Protein AF-A0A1J1JHD8-F1 (afdb_monomer_lite)

pLDDT: mean 86.41, std 10.07, range [55.28, 97.44]

Foldseek 3Di:
DVQLVCLLVVNCPVPDADPDPVRVVVSVVSSVVSVVVVVVVVVVVVVVVVVVVVVVVVVVCVVPFDADPPPRDGPPDDCPPVVVVPD

Secondary structure (DSSP, 8-state):
-HHHHHHHTT----SS---SHHHHHHHHHHHHHHHHHHHHHHHHHHHHHHHHHHHHHHHHHHHS--B-TTT--BSSS-GGGSGGG--

InterPro domains:
  IPR013099 Potassium channel domain [PF07885] (1-47)
  IPR028325 Voltage-gated potassium channel [PTHR11537] (1-61)

Sequence (87 aa):
MWWAVITLTTVGYGDVYPITPLGRLLGGILALLGIGLIALPAGIIASGFTEVIARNKQANQTLYPKICPHCGKNIDQPLENSTDLDN

Organism: Planktothrix agardhii (NCBI:txid1160)

Structure (mmCIF, N/CA/C/O backbone):
data_AF-A0A1J1JHD8-F1
#
_entry.id   AF-A0A1J1JHD8-F1
#
loop_
_atom_site.group_PDB
_atom_site.id
_atom_site.type_symbol
_atom_site.label_atom_id
_atom_site.label_alt_id
_atom_site.label_comp_id
_atom_site.label_asym_id
_atom_site.label_entity_id
_atom_site.label_seq_id
_atom_site.pdbx_PDB_ins_code
_atom_site.Cartn_x
_atom_site.Cartn_y
_atom_site.Cartn_z
_atom_site.occupancy
_atom_site.B_iso_or_equiv
_atom_site.auth_seq_id
_atom_site.auth_comp_id
_atom_site.auth_asym_id
_atom_site.auth_atom_id
_atom_site.pdbx_PDB_model_num
ATOM 1 N N . MET A 1 1 ? 17.926 2.522 -10.630 1.00 73.19 1 MET A N 1
ATOM 2 C CA . MET A 1 1 ? 17.146 2.236 -9.402 1.00 73.19 1 MET A CA 1
ATOM 3 C C . MET A 1 1 ? 16.177 3.358 -9.032 1.00 73.19 1 MET A C 1
ATOM 5 O O . MET A 1 1 ? 15.055 3.029 -8.684 1.00 73.19 1 MET A O 1
ATOM 9 N N . TRP A 1 2 ? 16.546 4.640 -9.175 1.00 88.00 2 TRP A N 1
ATOM 10 C CA . TRP A 1 2 ? 15.687 5.805 -8.876 1.00 88.00 2 TRP A CA 1
ATOM 11 C C . TRP A 1 2 ? 14.242 5.720 -9.403 1.00 88.00 2 TRP A C 1
ATOM 13 O O . TRP A 1 2 ? 13.316 5.790 -8.601 1.00 88.00 2 TRP A O 1
ATOM 23 N N . TRP A 1 3 ? 14.050 5.471 -10.708 1.00 88.75 3 TRP A N 1
ATOM 24 C CA . TRP A 1 3 ? 12.717 5.346 -11.321 1.00 88.75 3 TRP A CA 1
ATOM 25 C C . TRP A 1 3 ? 11.786 4.376 -10.572 1.00 88.75 3 TRP A C 1
ATOM 27 O O . TRP A 1 3 ? 10.638 4.700 -10.291 1.00 88.75 3 TRP A O 1
ATOM 37 N N . ALA A 1 4 ? 12.290 3.199 -10.192 1.00 87.19 4 ALA A N 1
ATOM 38 C CA . ALA A 1 4 ? 11.474 2.196 -9.515 1.00 87.19 4 ALA A CA 1
ATOM 39 C C . ALA A 1 4 ? 11.003 2.678 -8.133 1.00 87.19 4 ALA A C 1
ATOM 41 O O . ALA A 1 4 ? 9.870 2.410 -7.746 1.00 87.19 4 ALA A O 1
ATOM 42 N N . VAL A 1 5 ? 11.849 3.424 -7.412 1.00 89.56 5 VAL A N 1
ATOM 43 C CA . VAL A 1 5 ? 11.520 3.966 -6.086 1.00 89.56 5 VAL A CA 1
ATOM 44 C C . VAL A 1 5 ? 10.429 5.027 -6.195 1.00 89.56 5 VAL A C 1
ATOM 46 O O . VAL A 1 5 ? 9.431 4.923 -5.492 1.00 89.56 5 VAL A O 1
ATOM 49 N N . ILE A 1 6 ? 10.572 6.000 -7.101 1.00 91.62 6 ILE A N 1
ATOM 50 C CA . ILE A 1 6 ? 9.585 7.083 -7.273 1.00 91.62 6 ILE A CA 1
ATOM 51 C C . ILE A 1 6 ? 8.240 6.584 -7.806 1.00 91.62 6 ILE A C 1
ATOM 53 O O . ILE A 1 6 ? 7.206 7.184 -7.522 1.00 91.62 6 ILE A O 1
ATOM 57 N N . THR A 1 7 ? 8.235 5.502 -8.589 1.00 88.56 7 THR A N 1
ATOM 58 C CA . THR A 1 7 ? 7.000 4.856 -9.043 1.00 88.56 7 THR A CA 1
ATOM 59 C C . THR A 1 7 ? 6.346 4.087 -7.900 1.00 88.56 7 THR A C 1
ATOM 61 O O . THR A 1 7 ? 5.139 4.214 -7.709 1.00 88.56 7 THR A O 1
ATOM 64 N N . LEU A 1 8 ? 7.125 3.349 -7.101 1.00 88.12 8 LEU A N 1
ATOM 65 C CA . LEU A 1 8 ? 6.611 2.597 -5.954 1.00 88.12 8 LEU A CA 1
ATOM 66 C C . LEU A 1 8 ? 6.023 3.515 -4.874 1.00 88.12 8 LEU A C 1
ATOM 68 O O . LEU A 1 8 ? 4.995 3.194 -4.287 1.00 88.12 8 LEU A O 1
ATOM 72 N N . THR A 1 9 ? 6.642 4.672 -4.637 1.00 89.38 9 THR A N 1
ATOM 73 C CA . THR A 1 9 ? 6.143 5.689 -3.701 1.00 89.38 9 THR A CA 1
ATOM 74 C C . THR A 1 9 ? 5.068 6.595 -4.302 1.00 89.38 9 THR A C 1
ATOM 76 O O . THR A 1 9 ? 4.652 7.551 -3.653 1.00 89.38 9 THR A O 1
ATOM 79 N N . THR A 1 10 ? 4.592 6.312 -5.519 1.00 88.31 10 THR A N 1
ATOM 80 C CA . THR A 1 10 ? 3.541 7.065 -6.231 1.00 88.31 10 THR A CA 1
ATOM 81 C C . THR A 1 10 ? 3.881 8.527 -6.566 1.00 88.31 10 THR A C 1
ATOM 83 O O . THR A 1 10 ? 2.993 9.296 -6.918 1.00 88.31 10 THR A O 1
ATOM 86 N N . VAL A 1 11 ? 5.160 8.919 -6.518 1.00 92.06 11 VAL A N 1
ATOM 87 C CA . VAL A 1 11 ? 5.618 10.280 -6.863 1.00 92.06 11 VAL A CA 1
ATOM 88 C C . VAL A 1 11 ? 5.614 10.510 -8.377 1.00 92.06 11 VAL A C 1
ATOM 90 O O . VAL A 1 11 ? 5.062 11.496 -8.848 1.00 92.06 11 VAL A O 1
ATOM 93 N N . GLY A 1 12 ? 6.224 9.598 -9.143 1.00 88.44 12 GLY A N 1
ATOM 94 C CA . GLY A 1 12 ? 6.098 9.559 -10.606 1.00 88.44 12 GLY A CA 1
ATOM 95 C C . GLY A 1 12 ? 6.573 10.800 -11.381 1.00 88.44 12 GLY A C 1
ATOM 96 O O . GLY A 1 12 ? 5.826 11.313 -12.204 1.00 88.44 12 GLY A O 1
ATOM 97 N N . TYR A 1 13 ? 7.821 11.243 -11.199 1.00 89.44 13 TYR A N 1
ATOM 98 C CA . TYR A 1 13 ? 8.380 12.385 -11.949 1.00 89.44 13 TYR A CA 1
ATOM 99 C C . TYR A 1 13 ? 8.411 12.203 -13.477 1.00 89.44 13 TYR A C 1
ATOM 101 O O . TYR A 1 13 ? 8.348 13.185 -14.210 1.00 89.44 13 TYR A O 1
ATOM 109 N N . GLY A 1 14 ? 8.509 10.960 -13.964 1.00 87.88 14 GLY A N 1
ATOM 110 C CA . GLY A 1 14 ? 8.484 10.651 -15.400 1.00 87.88 14 GLY A CA 1
ATOM 111 C C . GLY A 1 14 ? 9.777 10.980 -16.157 1.00 87.88 14 GLY A C 1
ATOM 112 O O . GLY A 1 14 ? 9.786 10.945 -17.385 1.00 87.88 14 GLY A O 1
ATOM 113 N N . ASP A 1 15 ? 10.866 11.266 -15.444 1.00 90.44 15 ASP A N 1
ATOM 114 C CA . ASP A 1 15 ? 12.196 11.580 -15.980 1.00 90.44 15 ASP A CA 1
ATOM 115 C C . ASP A 1 15 ? 12.859 10.386 -16.683 1.00 90.44 15 ASP A C 1
ATOM 117 O O . ASP A 1 15 ? 13.514 10.528 -17.714 1.00 90.44 15 ASP A O 1
ATOM 121 N N . VAL A 1 16 ? 12.659 9.189 -16.142 1.00 88.88 16 VAL A N 1
ATOM 122 C CA . VAL A 1 16 ? 13.145 7.924 -16.698 1.00 88.88 16 VAL A CA 1
ATOM 123 C C . VAL A 1 16 ? 11.984 6.940 -16.673 1.00 88.88 16 VAL A C 1
ATOM 125 O O . VAL A 1 16 ? 11.185 6.978 -15.750 1.00 88.88 16 VAL A O 1
ATOM 128 N N . TYR A 1 17 ? 11.854 6.068 -17.673 1.00 89.31 17 TYR A N 1
ATOM 129 C CA . TYR A 1 17 ? 10.817 5.031 -17.710 1.00 89.31 17 TYR A CA 1
ATOM 130 C C . TYR A 1 17 ? 11.209 3.891 -18.663 1.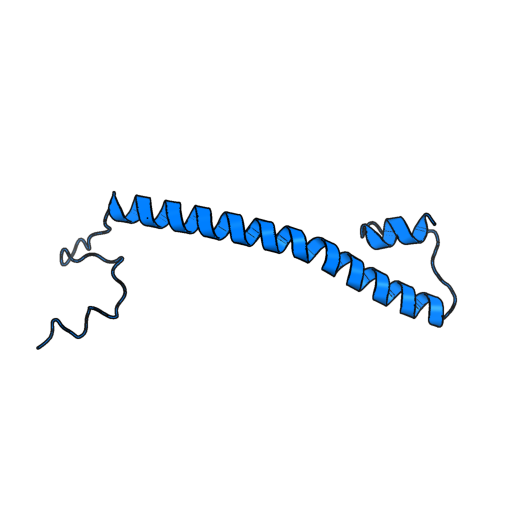00 89.31 17 TYR A C 1
ATOM 132 O O . TYR A 1 17 ? 12.019 4.091 -19.574 1.00 89.31 17 TYR A O 1
ATOM 140 N N . PRO A 1 18 ? 10.660 2.674 -18.487 1.00 89.25 18 PRO A N 1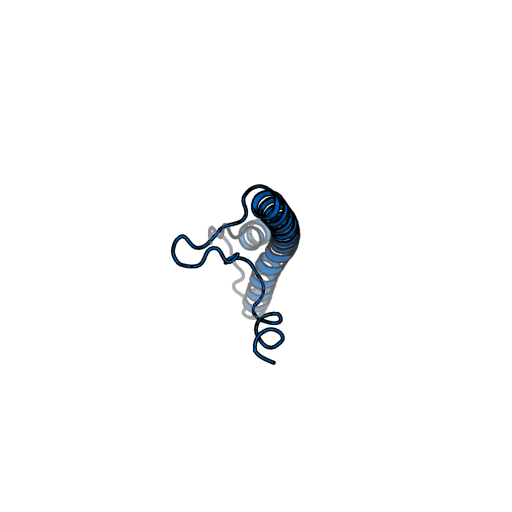
ATOM 141 C CA . PRO A 1 18 ? 10.938 1.561 -19.383 1.00 89.25 18 PRO A CA 1
ATOM 142 C C . PRO A 1 18 ? 10.360 1.820 -20.781 1.00 89.25 18 PRO A C 1
ATOM 144 O O . PRO A 1 18 ? 9.159 2.029 -20.967 1.00 89.25 18 PRO A O 1
ATOM 147 N N . ILE A 1 19 ? 11.223 1.757 -21.794 1.00 92.69 19 ILE A N 1
ATOM 148 C CA . ILE A 1 19 ? 10.825 1.903 -23.202 1.00 92.69 19 ILE A CA 1
ATOM 149 C C . ILE A 1 19 ? 10.359 0.583 -23.831 1.00 92.69 19 ILE A C 1
ATOM 151 O O . ILE A 1 19 ? 9.633 0.603 -24.821 1.00 92.69 19 ILE A O 1
ATOM 155 N N . THR A 1 20 ? 10.736 -0.562 -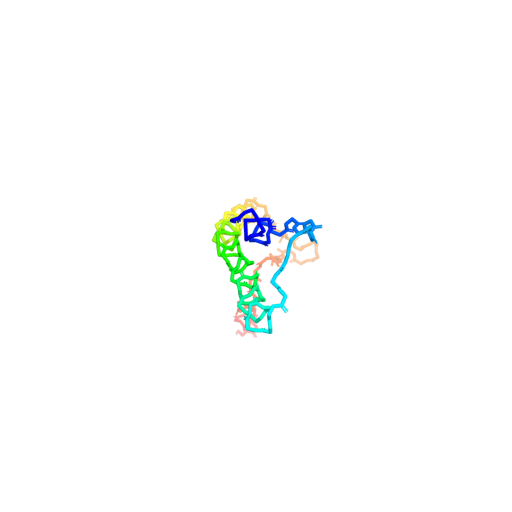23.255 1.00 95.69 20 THR A N 1
ATOM 156 C CA . THR A 1 20 ? 10.390 -1.883 -23.791 1.00 95.69 20 THR A CA 1
ATOM 157 C C . THR A 1 20 ? 8.958 -2.284 -23.413 1.00 95.69 20 THR A C 1
ATOM 159 O O . THR A 1 20 ? 8.531 -2.018 -22.286 1.00 95.69 20 THR A O 1
ATOM 162 N N . PRO A 1 21 ? 8.208 -2.977 -24.294 1.00 92.31 21 PRO A N 1
ATOM 163 C CA . PRO A 1 21 ? 6.842 -3.421 -23.995 1.00 92.31 21 PRO A CA 1
ATOM 164 C C . PRO A 1 21 ? 6.752 -4.284 -22.730 1.00 92.31 21 PRO A C 1
ATOM 166 O O . PRO A 1 21 ? 5.886 -4.070 -21.885 1.00 92.31 21 PRO A O 1
ATOM 169 N N . LEU A 1 22 ? 7.703 -5.206 -22.556 1.00 94.06 22 LEU A N 1
ATOM 170 C CA . LEU A 1 22 ? 7.775 -6.061 -21.372 1.00 94.06 22 LEU A CA 1
ATOM 171 C C . LEU A 1 22 ? 8.093 -5.258 -20.101 1.00 94.06 22 LEU A C 1
ATOM 173 O O . LEU A 1 22 ? 7.494 -5.493 -19.054 1.00 94.06 22 LEU A O 1
ATOM 177 N N . GLY A 1 23 ? 8.990 -4.271 -20.194 1.00 91.69 23 GLY A N 1
ATOM 178 C CA . GLY A 1 23 ? 9.315 -3.390 -19.073 1.00 91.69 23 GLY A CA 1
ATOM 179 C C . GLY A 1 23 ? 8.130 -2.521 -18.647 1.00 91.69 23 GLY A C 1
ATOM 180 O O . GLY A 1 23 ? 7.927 -2.309 -17.454 1.00 91.69 23 GLY A O 1
ATOM 181 N N . ARG A 1 24 ? 7.305 -2.072 -19.600 1.00 91.00 24 ARG A N 1
ATOM 182 C CA . ARG A 1 24 ? 6.063 -1.339 -19.310 1.00 91.00 24 ARG A CA 1
ATOM 183 C C . ARG A 1 24 ? 5.033 -2.212 -18.595 1.00 91.00 24 ARG A C 1
ATOM 185 O O . ARG A 1 24 ? 4.428 -1.745 -17.636 1.00 91.00 24 ARG A O 1
ATOM 192 N N . LEU A 1 25 ? 4.877 -3.474 -19.008 1.00 95.19 25 LEU A N 1
ATOM 193 C CA . LEU A 1 25 ? 3.982 -4.423 -18.337 1.00 95.19 25 LEU A CA 1
ATOM 194 C C . LEU A 1 25 ? 4.414 -4.666 -16.884 1.00 95.19 25 LEU A C 1
ATOM 196 O O . LEU A 1 25 ? 3.607 -4.527 -15.967 1.00 95.19 25 LEU A O 1
ATOM 200 N N . LEU A 1 26 ? 5.696 -4.972 -16.667 1.00 92.06 26 LEU A N 1
ATOM 201 C CA . LEU A 1 26 ? 6.243 -5.185 -15.324 1.00 92.06 26 LEU A CA 1
ATOM 202 C C . LEU A 1 26 ? 6.147 -3.922 -14.461 1.00 92.06 26 LEU A C 1
ATOM 204 O O . LEU A 1 26 ? 5.792 -4.012 -13.290 1.00 92.06 26 LEU A O 1
ATOM 208 N N . GLY A 1 27 ? 6.400 -2.745 -15.041 1.00 90.12 27 GLY A N 1
ATOM 209 C CA . GLY A 1 27 ? 6.223 -1.463 -14.359 1.00 90.12 27 GLY A CA 1
ATOM 210 C C . GLY A 1 27 ? 4.780 -1.222 -13.915 1.00 90.12 27 GLY A C 1
ATOM 211 O O . GLY A 1 27 ? 4.555 -0.797 -12.785 1.00 90.12 27 GLY A O 1
ATOM 212 N N . GLY A 1 28 ? 3.803 -1.557 -14.763 1.00 90.75 28 GLY A N 1
ATOM 213 C CA . GLY A 1 28 ? 2.382 -1.482 -14.413 1.00 90.75 28 GLY A CA 1
ATOM 214 C C . GLY A 1 28 ? 2.004 -2.425 -13.269 1.00 90.75 28 GLY A C 1
ATOM 215 O O . GLY A 1 28 ? 1.341 -2.007 -12.322 1.00 90.75 28 GLY A O 1
ATOM 216 N N . ILE A 1 29 ? 2.479 -3.674 -13.307 1.00 93.38 29 ILE A N 1
ATOM 217 C CA . ILE A 1 29 ? 2.245 -4.649 -12.228 1.00 93.38 29 ILE A CA 1
ATOM 218 C C . ILE A 1 29 ? 2.869 -4.161 -10.914 1.00 93.38 29 ILE A C 1
ATOM 220 O O . ILE A 1 29 ? 2.209 -4.185 -9.877 1.00 93.38 29 ILE A O 1
ATOM 224 N N . LEU A 1 30 ? 4.111 -3.671 -10.948 1.00 90.38 30 LEU A N 1
ATOM 225 C CA . LEU A 1 30 ? 4.792 -3.133 -9.766 1.00 90.38 30 LEU A CA 1
ATOM 226 C C . LEU A 1 30 ? 4.062 -1.922 -9.171 1.00 90.38 30 LEU A C 1
ATOM 228 O O . LEU A 1 30 ? 3.967 -1.820 -7.950 1.00 90.38 30 LEU A O 1
ATOM 232 N N . ALA A 1 31 ? 3.513 -1.038 -10.007 1.00 90.12 31 ALA A N 1
ATOM 233 C CA . ALA A 1 31 ? 2.723 0.100 -9.542 1.00 90.12 31 ALA A CA 1
ATOM 234 C C . ALA A 1 31 ? 1.452 -0.350 -8.797 1.00 90.12 31 ALA A C 1
ATOM 236 O O . ALA A 1 31 ? 1.164 0.152 -7.711 1.00 90.12 31 ALA A O 1
ATOM 237 N N . LEU A 1 32 ? 0.729 -1.342 -9.330 1.00 91.81 32 LEU A N 1
ATOM 238 C CA . LEU A 1 32 ? -0.455 -1.909 -8.670 1.00 91.81 32 LEU A CA 1
ATOM 239 C C . LEU A 1 32 ? -0.102 -2.591 -7.342 1.00 91.81 32 LEU A C 1
ATOM 241 O O . LEU A 1 32 ? -0.795 -2.399 -6.341 1.00 91.81 32 LEU A O 1
ATOM 245 N N . LEU A 1 33 ? 0.998 -3.348 -7.311 1.00 92.12 33 LEU A N 1
ATOM 246 C CA . LEU A 1 33 ? 1.491 -3.979 -6.086 1.00 92.12 33 LEU A CA 1
ATOM 247 C C . LEU A 1 33 ? 1.887 -2.942 -5.028 1.00 92.12 33 LEU A C 1
ATOM 249 O O . LEU A 1 33 ? 1.583 -3.139 -3.855 1.00 92.12 33 LEU A O 1
ATOM 253 N N . GLY A 1 34 ? 2.505 -1.827 -5.428 1.00 89.81 34 GLY A N 1
ATOM 254 C CA . GLY A 1 34 ? 2.854 -0.729 -4.522 1.00 89.81 34 GLY A CA 1
ATOM 255 C C . GLY A 1 34 ? 1.646 -0.162 -3.778 1.00 89.81 34 GLY A C 1
ATOM 256 O O . GLY A 1 34 ? 1.680 -0.012 -2.557 1.00 89.81 34 GLY A O 1
ATOM 257 N N . ILE A 1 35 ? 0.542 0.068 -4.491 1.00 91.62 35 ILE A N 1
ATOM 258 C CA . ILE A 1 35 ? -0.715 0.535 -3.888 1.00 91.62 35 ILE A CA 1
ATOM 259 C C . ILE A 1 35 ? -1.275 -0.524 -2.928 1.00 91.62 35 ILE A C 1
ATOM 261 O O . ILE A 1 35 ? -1.672 -0.197 -1.808 1.00 91.62 35 ILE A O 1
ATOM 265 N N . GLY A 1 36 ? -1.255 -1.799 -3.331 1.00 92.06 36 GLY A N 1
ATOM 266 C CA . GLY A 1 36 ? -1.685 -2.911 -2.479 1.00 92.06 36 GLY A CA 1
ATOM 267 C C . GLY A 1 36 ? -0.885 -3.014 -1.176 1.00 92.06 36 GLY A C 1
ATOM 268 O O . GLY A 1 36 ? -1.465 -3.227 -0.111 1.00 92.06 36 GLY A O 1
ATOM 269 N N . LEU A 1 37 ? 0.431 -2.788 -1.233 1.00 92.00 37 LEU A N 1
ATOM 270 C CA . LEU A 1 37 ? 1.308 -2.815 -0.060 1.00 92.00 37 LEU A CA 1
ATOM 271 C C . LEU A 1 37 ? 0.980 -1.720 0.959 1.00 92.00 37 LEU A C 1
ATOM 273 O O . LEU A 1 37 ? 1.092 -1.974 2.154 1.00 92.00 37 LEU A O 1
ATOM 277 N N . ILE A 1 38 ? 0.564 -0.530 0.517 1.00 92.38 38 ILE A N 1
ATOM 278 C CA . ILE A 1 38 ? 0.169 0.570 1.414 1.00 92.38 38 ILE A CA 1
ATOM 279 C C . ILE A 1 38 ? -1.268 0.375 1.929 1.00 92.38 38 ILE A C 1
ATOM 281 O O . ILE A 1 38 ? -1.579 0.741 3.064 1.00 92.38 38 ILE A O 1
ATOM 285 N N . ALA A 1 39 ? -2.141 -0.257 1.139 1.00 94.00 39 ALA A N 1
ATOM 286 C CA . ALA A 1 39 ? -3.529 -0.515 1.518 1.00 94.00 39 ALA A CA 1
ATOM 287 C C . ALA A 1 39 ? -3.660 -1.465 2.723 1.00 94.00 39 ALA A C 1
ATOM 289 O O . ALA A 1 39 ? -4.517 -1.250 3.579 1.00 94.00 39 ALA A O 1
ATOM 290 N N . LEU A 1 40 ? -2.801 -2.486 2.826 1.00 95.25 40 LEU A N 1
ATOM 291 C CA . LEU A 1 40 ? -2.834 -3.456 3.929 1.00 95.25 40 LEU A CA 1
ATOM 292 C C . LEU A 1 40 ? -2.613 -2.825 5.321 1.00 95.25 40 LEU A C 1
ATOM 294 O O . LEU A 1 40 ? -3.493 -2.973 6.172 1.00 95.25 40 LEU A O 1
ATOM 298 N N . PRO A 1 41 ? -1.506 -2.104 5.597 1.00 94.00 41 PRO A N 1
ATOM 299 C CA . PRO A 1 41 ? -1.299 -1.471 6.896 1.00 94.00 41 PRO A CA 1
ATOM 300 C C . PRO A 1 41 ? -2.346 -0.390 7.180 1.00 94.00 41 PRO A C 1
ATOM 302 O O . PRO A 1 41 ? -2.819 -0.297 8.312 1.00 94.00 41 PRO A O 1
ATOM 305 N N . ALA A 1 42 ? -2.771 0.377 6.168 1.00 96.19 42 ALA A N 1
ATOM 306 C CA . ALA A 1 42 ? -3.854 1.348 6.320 1.00 96.19 42 ALA A CA 1
ATOM 307 C C . ALA A 1 42 ? -5.171 0.675 6.755 1.00 96.19 42 ALA A C 1
ATOM 309 O O . ALA A 1 42 ? -5.831 1.157 7.675 1.00 96.19 42 ALA A O 1
ATOM 310 N N . GLY A 1 43 ? -5.519 -0.466 6.152 1.00 96.06 43 GLY A N 1
ATOM 311 C CA . GLY A 1 43 ? -6.700 -1.257 6.508 1.00 96.06 43 GLY A CA 1
ATOM 312 C C . GLY A 1 43 ? -6.636 -1.825 7.927 1.00 96.06 43 GLY A C 1
ATOM 313 O O . GLY A 1 43 ? -7.609 -1.719 8.676 1.00 96.06 43 GLY A O 1
ATOM 314 N N . ILE A 1 44 ? -5.479 -2.361 8.332 1.00 96.62 44 ILE A N 1
ATOM 315 C CA . ILE A 1 44 ? -5.262 -2.861 9.700 1.00 96.62 44 ILE A CA 1
ATOM 316 C C . ILE A 1 44 ? -5.477 -1.730 10.712 1.00 96.62 44 ILE A C 1
ATOM 318 O O . ILE A 1 44 ? -6.253 -1.885 11.655 1.00 96.62 44 ILE A O 1
ATOM 322 N N . ILE A 1 45 ? -4.864 -0.566 10.487 1.00 97.44 45 ILE A N 1
ATOM 323 C CA . ILE A 1 45 ? -5.015 0.596 11.371 1.00 97.44 45 ILE A CA 1
ATOM 324 C C . ILE A 1 45 ? -6.482 1.052 11.425 1.00 97.44 45 ILE A C 1
ATOM 326 O O . ILE A 1 45 ? -7.026 1.242 12.514 1.00 97.44 45 ILE A O 1
ATOM 330 N N . ALA A 1 46 ? -7.151 1.165 10.275 1.00 96.75 46 ALA A N 1
ATOM 331 C CA . ALA A 1 46 ? -8.555 1.569 10.201 1.00 96.75 46 ALA A CA 1
ATOM 332 C C . ALA A 1 46 ? -9.490 0.617 10.971 1.00 96.75 46 ALA A C 1
ATOM 334 O O . ALA A 1 46 ? -10.391 1.080 11.677 1.00 96.75 46 ALA A O 1
ATOM 335 N N . SER A 1 47 ? -9.260 -0.700 10.892 1.00 95.00 47 SER A N 1
ATOM 336 C CA . SER A 1 47 ? -10.043 -1.682 11.657 1.00 95.00 47 SER A CA 1
ATOM 337 C C . SER A 1 47 ? -9.861 -1.522 13.171 1.00 95.00 47 SER A C 1
ATOM 339 O O . SER A 1 47 ? -10.847 -1.525 13.908 1.00 95.00 47 SER A O 1
ATOM 341 N N . GLY A 1 48 ? -8.630 -1.272 13.634 1.00 94.88 48 GLY A N 1
ATOM 342 C CA . GLY A 1 48 ? -8.346 -1.001 15.044 1.00 94.88 48 GLY A CA 1
ATOM 343 C C . GLY A 1 48 ? -9.062 0.252 15.555 1.00 94.88 48 GLY A C 1
ATOM 344 O O . GLY A 1 48 ? -9.696 0.221 16.609 1.00 94.88 48 GLY A O 1
ATOM 345 N N . PHE A 1 49 ? -9.036 1.343 14.783 1.00 95.94 49 PHE A N 1
ATOM 346 C CA . PHE A 1 49 ? -9.774 2.561 15.134 1.00 95.94 49 PHE A CA 1
ATOM 347 C C . PHE A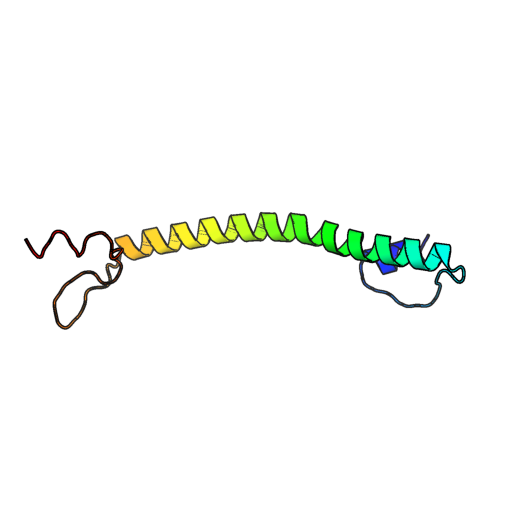 1 49 ? -11.289 2.352 15.151 1.00 95.94 49 PHE A C 1
ATOM 349 O O . PHE A 1 49 ? -11.962 2.855 16.051 1.00 95.94 49 PHE A O 1
ATOM 356 N N . THR A 1 50 ? -11.828 1.598 14.192 1.00 95.25 50 THR A N 1
ATOM 357 C CA . THR A 1 50 ? -13.269 1.311 14.112 1.00 95.25 50 THR A CA 1
ATOM 358 C C . THR A 1 50 ? -13.764 0.600 15.372 1.00 95.25 50 THR A C 1
ATOM 360 O O . THR A 1 50 ? -14.775 1.008 15.943 1.00 95.25 50 THR A O 1
ATOM 363 N N . GLU A 1 51 ? -13.017 -0.394 15.858 1.00 93.94 51 GLU A N 1
ATOM 364 C CA . GLU A 1 51 ? -13.328 -1.116 17.099 1.00 93.94 51 GLU A CA 1
ATOM 365 C C . GLU A 1 51 ? -13.326 -0.181 18.321 1.00 93.94 51 GLU A C 1
ATOM 367 O O . GLU A 1 51 ? -14.260 -0.183 19.125 1.00 93.94 51 GLU A O 1
ATOM 372 N N . VAL A 1 52 ? -12.307 0.676 18.450 1.00 93.12 52 VAL A N 1
ATOM 373 C CA . VAL A 1 52 ? -12.211 1.637 19.562 1.00 93.12 52 VAL A CA 1
ATOM 374 C C . VAL A 1 52 ? -13.367 2.640 19.531 1.00 93.12 52 VAL A C 1
ATOM 376 O O . VAL A 1 52 ? -13.964 2.927 20.571 1.00 93.12 52 VAL A O 1
ATOM 379 N N . ILE A 1 53 ? -13.721 3.164 18.356 1.00 93.44 53 ILE A N 1
ATOM 380 C CA . ILE A 1 53 ? -14.846 4.097 18.200 1.00 93.44 53 ILE A CA 1
ATOM 381 C C . ILE A 1 53 ? -16.168 3.402 18.548 1.00 93.44 53 ILE A C 1
ATOM 383 O O . ILE A 1 53 ? -16.983 3.976 19.274 1.00 93.44 53 ILE A O 1
ATOM 387 N N . ALA A 1 54 ? -16.370 2.164 18.085 1.00 90.69 54 ALA A N 1
ATOM 388 C CA . ALA A 1 54 ? -17.563 1.378 18.391 1.00 90.69 54 ALA A CA 1
ATOM 389 C C . ALA A 1 54 ? -17.721 1.149 19.903 1.00 90.69 54 ALA A C 1
ATOM 391 O O . ALA A 1 54 ? -18.797 1.405 20.448 1.00 90.69 54 ALA A O 1
ATOM 392 N N . ARG A 1 55 ? -16.641 0.773 20.601 1.00 90.56 55 ARG A N 1
ATOM 393 C CA . ARG A 1 55 ? -16.641 0.602 22.065 1.00 90.56 55 ARG A CA 1
ATOM 394 C C . ARG A 1 55 ? -16.967 1.894 22.811 1.00 90.56 55 ARG A C 1
ATOM 396 O O . ARG A 1 55 ? -17.806 1.887 23.708 1.00 90.56 55 ARG A O 1
ATOM 403 N N . ASN A 1 56 ? -16.353 3.014 22.423 1.00 90.00 56 ASN A N 1
ATOM 404 C CA . ASN A 1 56 ? -16.646 4.315 23.033 1.00 90.00 56 ASN A CA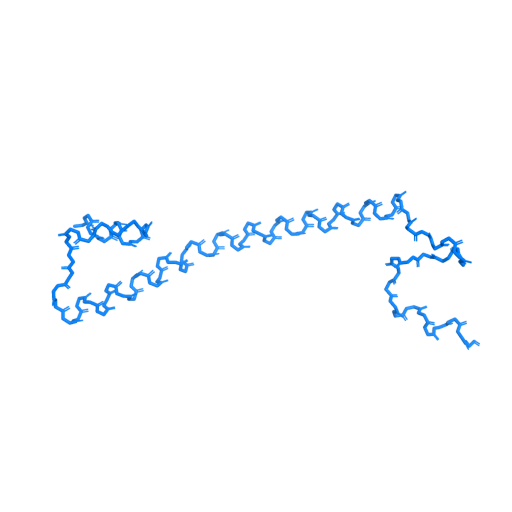 1
ATOM 405 C C . ASN A 1 56 ? -18.101 4.743 22.793 1.00 90.00 56 ASN A C 1
ATOM 407 O O . ASN A 1 56 ? -18.728 5.326 23.678 1.00 90.00 56 ASN A O 1
ATOM 411 N N . LYS A 1 57 ? -18.662 4.443 21.616 1.00 88.25 57 LYS A N 1
ATOM 412 C CA . LYS A 1 57 ? -20.066 4.735 21.308 1.00 88.25 57 LYS A CA 1
ATOM 413 C C . LYS A 1 57 ? -21.013 3.908 22.180 1.00 88.25 57 LYS A C 1
ATOM 415 O O . LYS A 1 57 ? -21.943 4.481 22.737 1.00 88.25 57 LYS A O 1
ATOM 420 N N . GLN A 1 58 ? -20.740 2.614 22.354 1.00 86.25 58 GLN A N 1
ATOM 421 C CA . GLN A 1 58 ? -21.529 1.733 23.222 1.00 86.25 58 GLN A CA 1
ATOM 422 C C . GLN A 1 58 ? -21.486 2.185 24.690 1.00 86.25 58 GLN A C 1
ATOM 424 O O . GLN A 1 58 ? -22.536 2.326 25.312 1.00 86.25 58 GLN A O 1
ATOM 429 N N . ALA A 1 59 ? -20.299 2.500 25.224 1.00 83.44 59 ALA A N 1
ATOM 430 C CA . ALA A 1 59 ? -20.154 2.985 26.600 1.00 83.44 59 ALA A CA 1
ATOM 431 C C . ALA A 1 59 ? -20.919 4.302 26.846 1.00 83.44 59 ALA A C 1
ATOM 433 O O . ALA A 1 59 ? -21.583 4.467 27.872 1.00 83.44 59 ALA A O 1
ATOM 434 N N . ASN A 1 60 ? -20.880 5.229 25.882 1.00 83.94 60 ASN A N 1
ATOM 435 C CA . ASN A 1 60 ? -21.657 6.468 25.963 1.00 83.94 60 ASN A CA 1
ATOM 436 C C . ASN A 1 60 ? -23.169 6.226 25.832 1.00 83.94 60 ASN A C 1
ATOM 438 O O . ASN A 1 60 ? -23.942 6.883 26.524 1.00 83.94 60 ASN A O 1
ATOM 442 N N . GLN A 1 61 ? -23.606 5.278 24.995 1.00 84.75 61 GLN A N 1
ATOM 443 C CA . GLN A 1 61 ? -25.026 4.927 24.858 1.00 84.75 61 GLN A CA 1
ATOM 444 C C . GLN A 1 61 ? -25.612 4.353 26.153 1.00 84.75 61 GLN A C 1
ATOM 446 O O . GLN A 1 61 ? -26.736 4.695 26.509 1.00 84.75 61 GLN A O 1
ATOM 451 N N . THR A 1 62 ? -24.858 3.541 26.902 1.00 80.88 62 THR A N 1
ATOM 452 C CA . THR A 1 62 ? -25.323 3.047 28.209 1.00 80.88 62 THR A CA 1
ATOM 453 C C . THR A 1 62 ? -25.384 4.144 29.274 1.00 80.88 62 THR A C 1
ATOM 455 O O . THR A 1 62 ? -26.236 4.086 30.156 1.00 80.88 62 THR A O 1
ATOM 458 N N . LEU A 1 63 ? -24.504 5.150 29.192 1.00 83.19 63 LEU A N 1
ATOM 459 C CA . LEU A 1 63 ? -24.489 6.284 30.122 1.00 83.19 63 LEU A CA 1
ATOM 460 C C . LEU A 1 63 ? -25.602 7.303 29.819 1.00 83.19 63 LEU A C 1
ATOM 462 O O . LEU A 1 63 ? -26.119 7.938 30.736 1.00 83.19 63 LEU A O 1
ATOM 466 N N . TYR A 1 64 ? -25.968 7.469 28.546 1.00 83.44 64 TYR A N 1
ATOM 467 C CA . TYR A 1 64 ? -26.966 8.436 28.093 1.00 83.44 64 TYR A CA 1
ATOM 468 C C . TYR A 1 64 ? -27.982 7.753 27.161 1.00 83.44 64 TYR A C 1
ATOM 470 O O . TYR A 1 64 ? -27.925 7.940 25.940 1.00 83.44 64 TYR A O 1
ATOM 478 N N . PRO A 1 65 ? -28.893 6.925 27.713 1.00 82.44 65 PRO A N 1
ATOM 479 C CA . PRO A 1 65 ? -29.886 6.221 26.914 1.00 82.44 65 PRO A CA 1
ATOM 480 C C . PRO A 1 65 ? -30.755 7.241 26.186 1.00 82.44 65 PRO A C 1
ATOM 482 O O . PRO A 1 65 ? -31.349 8.125 26.814 1.00 82.44 65 PRO A O 1
ATOM 485 N N . LYS A 1 66 ? -30.846 7.141 24.859 1.00 86.69 66 LYS A N 1
ATOM 486 C CA . LYS A 1 66 ? -31.744 8.028 24.132 1.00 86.69 66 LYS A CA 1
ATOM 487 C C . LYS A 1 66 ? -33.173 7.540 24.337 1.00 86.69 66 LYS A C 1
ATOM 489 O O . LYS A 1 66 ? -33.542 6.431 23.953 1.00 86.69 66 LYS A O 1
ATOM 494 N N . ILE A 1 67 ? -33.975 8.387 24.967 1.00 87.69 67 ILE A N 1
ATOM 495 C CA . ILE A 1 67 ? -35.365 8.101 25.306 1.00 87.69 67 ILE A CA 1
ATOM 496 C C . ILE A 1 67 ? -36.261 8.945 24.409 1.00 87.69 67 ILE A C 1
ATOM 498 O O . ILE A 1 67 ? -36.049 10.147 24.240 1.00 87.69 67 ILE A O 1
ATOM 502 N N . CYS A 1 68 ? -37.260 8.308 23.809 1.00 89.25 68 CYS A N 1
ATOM 503 C CA . CYS A 1 68 ? -38.222 8.999 22.968 1.00 89.25 68 CYS A CA 1
ATOM 504 C C . CYS A 1 68 ? -39.073 9.973 23.812 1.00 89.25 68 CYS A C 1
ATOM 506 O O . CYS A 1 68 ? -39.711 9.529 24.769 1.00 89.25 68 CYS A O 1
ATOM 508 N N . PRO A 1 69 ? -39.176 11.263 23.437 1.00 86.75 69 PRO A N 1
ATOM 509 C CA . PRO A 1 69 ? -39.974 12.245 24.177 1.00 86.75 69 PRO A CA 1
ATOM 510 C C . PRO A 1 69 ? -41.492 12.027 24.056 1.00 86.75 69 PRO A C 1
ATOM 512 O O . PRO A 1 69 ? -42.247 12.609 24.825 1.00 86.75 69 PRO A O 1
ATOM 515 N N . HIS A 1 70 ? -41.949 11.207 23.103 1.00 86.44 70 HIS A N 1
ATOM 516 C CA . HIS A 1 70 ? -43.374 10.938 22.883 1.00 86.44 70 HIS A CA 1
ATOM 517 C C . HIS A 1 70 ? -43.881 9.692 23.630 1.00 86.44 70 HIS A C 1
ATOM 519 O O . HIS A 1 70 ? -45.015 9.681 24.093 1.00 86.44 70 HIS A O 1
ATOM 525 N N . CYS A 1 71 ? -43.074 8.626 23.738 1.00 89.44 71 CYS A N 1
ATOM 526 C CA . CYS A 1 71 ? -43.508 7.344 24.320 1.00 89.44 71 CYS A CA 1
ATOM 527 C C . CYS A 1 71 ? -42.604 6.788 25.431 1.00 89.44 71 CYS A C 1
ATOM 529 O O . CYS A 1 71 ? -42.924 5.746 25.995 1.00 89.44 71 CYS A O 1
ATOM 531 N N . GLY A 1 72 ? -41.469 7.427 25.732 1.00 83.44 72 GLY A N 1
ATOM 532 C CA . GLY A 1 72 ? -40.571 7.012 26.815 1.00 83.44 72 GLY A CA 1
ATOM 533 C C . GLY A 1 72 ? -39.735 5.751 26.550 1.00 83.44 72 GLY A C 1
ATOM 534 O O . GLY A 1 72 ? -39.001 5.322 27.436 1.00 83.44 72 GLY A O 1
ATOM 535 N N . LYS A 1 73 ? -39.805 5.154 25.352 1.00 85.94 73 LYS A N 1
ATOM 536 C CA . LYS A 1 73 ? -39.016 3.962 24.983 1.00 85.94 73 LYS A CA 1
ATOM 537 C C . LYS A 1 73 ? -37.585 4.317 24.562 1.00 85.94 73 LYS A C 1
ATOM 539 O O . LYS A 1 73 ? -37.338 5.418 24.063 1.00 85.94 73 LYS A O 1
ATOM 544 N N . ASN A 1 74 ? -36.654 3.377 24.750 1.00 83.56 74 ASN A N 1
ATOM 545 C CA . ASN A 1 74 ? -35.269 3.510 24.300 1.00 83.56 74 ASN A CA 1
ATOM 546 C C . ASN A 1 74 ? -35.200 3.367 22.769 1.00 83.56 74 ASN A C 1
ATOM 548 O O . ASN A 1 74 ? -35.726 2.403 22.218 1.00 83.56 74 ASN A O 1
ATOM 552 N N . ILE A 1 75 ? -34.581 4.328 22.080 1.00 84.12 75 ILE A N 1
ATOM 553 C CA . ILE A 1 75 ? -34.501 4.330 20.605 1.00 84.12 75 ILE A CA 1
ATOM 554 C C . ILE A 1 75 ? -33.283 3.581 20.054 1.00 84.12 75 ILE A C 1
ATOM 556 O O . ILE A 1 75 ? -33.190 3.368 18.849 1.00 84.12 75 ILE A O 1
ATOM 560 N N . ASP A 1 76 ? -32.346 3.209 20.920 1.00 79.44 76 ASP A N 1
ATOM 561 C CA . ASP A 1 76 ? -31.094 2.558 20.546 1.00 79.44 76 ASP A CA 1
ATOM 562 C C . ASP A 1 76 ? -31.218 1.016 20.574 1.00 79.44 76 ASP A C 1
ATOM 564 O O . ASP A 1 76 ? -30.268 0.319 20.214 1.00 79.44 76 ASP A O 1
ATOM 568 N N . GLN A 1 77 ? -32.374 0.470 20.989 1.00 73.56 77 GLN A N 1
ATOM 569 C CA . GLN A 1 77 ? -32.631 -0.975 21.026 1.00 73.56 77 GLN A CA 1
ATOM 570 C C . GLN A 1 77 ? -32.669 -1.588 19.609 1.00 73.56 77 GLN A C 1
ATOM 572 O O . GLN A 1 77 ? -33.422 -1.109 18.757 1.00 73.56 77 GLN A O 1
ATOM 577 N N . PRO A 1 78 ? -31.920 -2.680 19.349 1.00 65.31 78 PRO A N 1
ATOM 578 C CA . PRO A 1 78 ? -32.061 -3.470 18.127 1.00 65.31 78 PRO A CA 1
ATOM 579 C C . PRO A 1 78 ? -33.493 -4.014 17.989 1.00 65.31 78 PRO A C 1
ATOM 581 O O . PRO A 1 78 ? -34.049 -4.553 18.945 1.00 65.31 78 PRO A O 1
ATOM 584 N N . LEU A 1 79 ? -34.081 -3.886 16.794 1.00 60.34 79 LEU A N 1
ATOM 585 C CA . LEU A 1 79 ? -35.496 -4.180 16.499 1.00 60.34 79 LEU A CA 1
ATOM 586 C C . LEU A 1 79 ? -35.918 -5.650 16.706 1.00 60.34 79 LEU A C 1
ATOM 588 O O . LEU A 1 79 ? -37.111 -5.936 16.691 1.00 60.34 79 LEU A O 1
ATOM 592 N N . GLU A 1 80 ? -34.976 -6.566 16.938 1.00 65.12 80 GLU A N 1
ATOM 593 C CA . GLU A 1 80 ? -35.242 -7.993 17.189 1.00 65.12 80 GLU A CA 1
ATOM 594 C C . GLU A 1 80 ? -36.103 -8.230 18.442 1.00 65.12 80 GLU A C 1
ATOM 596 O O . GLU A 1 80 ? -36.861 -9.184 18.494 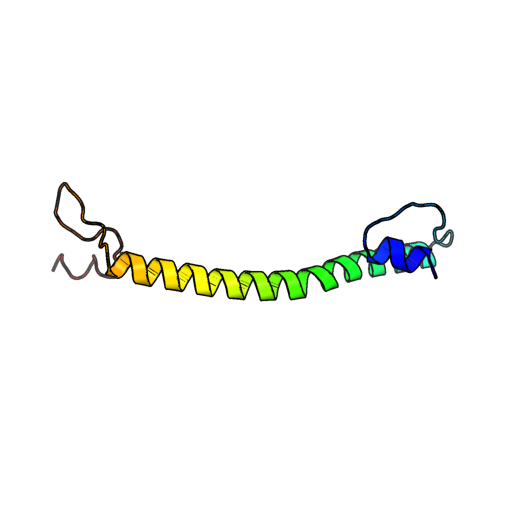1.00 65.12 80 GLU A O 1
ATOM 601 N N . ASN A 1 81 ? -36.080 -7.308 19.410 1.00 62.66 81 ASN A N 1
ATOM 602 C CA . ASN A 1 81 ? -36.845 -7.420 20.657 1.00 62.66 81 ASN A CA 1
ATOM 603 C C . ASN A 1 81 ? -38.248 -6.771 20.598 1.00 62.66 81 ASN A C 1
ATOM 605 O O . ASN A 1 81 ? -38.892 -6.600 21.631 1.00 62.66 81 ASN A O 1
ATOM 609 N N . SER A 1 82 ? -38.703 -6.309 19.425 1.00 58.47 82 SER A N 1
ATOM 610 C CA . SER A 1 82 ? -40.007 -5.630 19.295 1.00 58.47 82 SER A CA 1
ATOM 611 C C . SER A 1 82 ? -41.179 -6.564 18.984 1.00 58.47 82 SER A C 1
ATOM 613 O O . SER A 1 82 ? -42.311 -6.192 19.264 1.00 58.47 82 SER A O 1
ATOM 615 N N . THR A 1 83 ? -40.931 -7.779 18.485 1.00 63.00 83 THR A N 1
ATOM 616 C CA . THR A 1 83 ? -41.980 -8.766 18.164 1.00 63.00 83 THR A CA 1
ATOM 617 C C . THR A 1 83 ? -42.494 -9.553 19.372 1.00 63.00 83 THR A C 1
ATOM 619 O O . THR A 1 83 ? -43.574 -10.126 19.294 1.00 63.00 83 THR A O 1
ATOM 622 N N . ASP A 1 84 ? -41.768 -9.553 20.493 1.00 59.25 84 ASP A N 1
ATOM 623 C CA . ASP A 1 84 ? -42.135 -10.315 21.699 1.00 59.25 84 ASP A CA 1
ATOM 624 C C . ASP A 1 84 ? -43.052 -9.538 22.667 1.00 59.25 84 ASP A C 1
ATOM 626 O O . ASP A 1 84 ? -43.469 -10.079 23.687 1.00 59.25 84 ASP A O 1
ATOM 630 N N . LEU A 1 85 ? -43.367 -8.268 22.375 1.00 65.94 85 LEU A N 1
ATOM 631 C CA . LEU A 1 85 ? -44.198 -7.403 23.232 1.00 65.94 85 LEU A CA 1
ATOM 632 C C . LEU A 1 85 ? -45.657 -7.271 22.758 1.00 65.94 85 LEU A C 1
ATOM 634 O O . LEU A 1 85 ? -46.447 -6.602 23.427 1.00 65.94 85 LEU A O 1
ATOM 638 N N . ASP A 1 86 ? -46.007 -7.907 21.636 1.00 60.97 86 ASP A N 1
ATOM 639 C CA . ASP A 1 86 ? -47.338 -7.839 21.015 1.00 60.97 86 ASP A CA 1
ATOM 640 C C . ASP A 1 86 ? -48.174 -9.128 21.224 1.00 60.97 86 ASP A C 1
ATOM 642 O O . ASP A 1 86 ? -49.236 -9.275 20.614 1.00 60.97 86 ASP A O 1
ATOM 646 N N . ASN A 1 87 ? -47.724 -10.057 22.082 1.00 55.28 87 ASN A N 1
ATOM 647 C CA . ASN A 1 87 ? -48.427 -11.297 22.457 1.00 55.28 87 ASN A CA 1
ATOM 648 C C . ASN A 1 87 ? -48.453 -11.497 23.980 1.00 55.28 87 ASN A C 1
ATOM 650 O O . ASN A 1 87 ? -49.325 -12.262 24.451 1.00 55.28 87 ASN A O 1
#

Radius of gyration: 26.07 Å; chains: 1; bounding box: 66×24×54 Å